Protein AF-A0A259DMN0-F1 (afdb_monomer_lite)

pLDDT: mean 85.0, std 10.78, range [51.56, 95.31]

Radius of gyration: 14.44 Å; chains: 1; bounding box: 40×24×37 Å

Sequence (106 aa):
MFKSWLSKNPYQLIATAAFVDLFILCVAWEWFISPLRPGGSWLILKAIPLLFAIPGLWKGNVYTMQWASMLVLLYITEGLVRILETGTNFWMAALETAVGTLAFVC

Foldseek 3Di:
DVVVVVPDDPLLVLLLVLLVVLLVLQCCCQPPDPNPDPPGDPSNVLSVVSVVLNVCSVVVPPVSLVVQLVSLVVQLVVLVVQCPPDDPSVVSSVSSNVSSVSSNVD

Structure (mmCIF, N/CA/C/O backbone):
data_AF-A0A259DMN0-F1
#
_entry.id   AF-A0A259DMN0-F1
#
loop_
_atom_site.group_PDB
_atom_site.id
_atom_site.type_symbol
_atom_site.label_atom_id
_atom_site.label_alt_id
_atom_site.label_comp_id
_atom_site.label_asym_id
_atom_site.label_entity_id
_atom_site.label_seq_id
_atom_site.pdbx_PDB_ins_code
_atom_site.Cartn_x
_atom_site.Cartn_y
_atom_site.Cartn_z
_atom_site.occupancy
_atom_site.B_iso_or_equiv
_atom_site.auth_seq_id
_atom_site.auth_comp_id
_atom_site.auth_asym_id
_atom_site.auth_atom_id
_atom_site.pdbx_PDB_model_num
ATOM 1 N N . MET A 1 1 ? -22.662 -15.608 8.774 1.00 51.56 1 MET A N 1
ATOM 2 C CA . MET A 1 1 ? -21.279 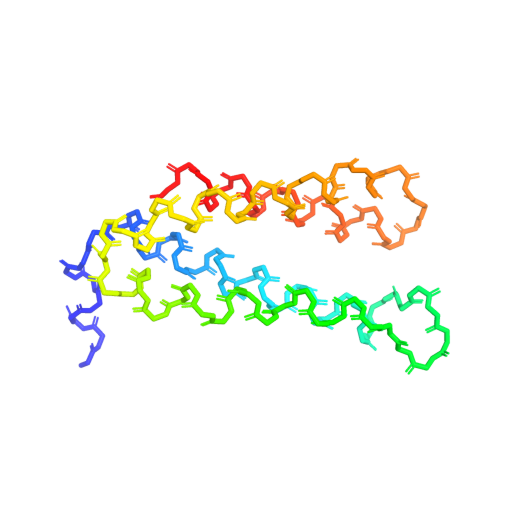-15.094 8.897 1.00 51.56 1 MET A CA 1
ATOM 3 C C . MET A 1 1 ? -21.073 -13.750 8.187 1.00 51.56 1 MET A C 1
ATOM 5 O O . MET A 1 1 ? -20.567 -12.843 8.823 1.00 51.56 1 MET A O 1
ATOM 9 N N . PHE A 1 2 ? -21.541 -13.552 6.944 1.00 56.66 2 PHE A N 1
ATOM 10 C CA . PHE A 1 2 ? -21.460 -12.249 6.239 1.00 56.66 2 PHE A CA 1
ATOM 11 C C . PHE A 1 2 ? -22.235 -11.088 6.900 1.00 56.66 2 PHE A C 1
ATOM 13 O O . PHE A 1 2 ? -21.836 -9.933 6.796 1.00 56.66 2 PHE A O 1
ATOM 20 N N . LYS A 1 3 ? -23.318 -11.376 7.636 1.00 55.44 3 LYS A N 1
ATOM 21 C CA . LYS A 1 3 ? -24.175 -10.349 8.260 1.00 55.44 3 LYS A CA 1
ATOM 22 C C . LYS A 1 3 ? -23.474 -9.528 9.360 1.00 55.44 3 LYS A C 1
ATOM 24 O O . LYS A 1 3 ? -23.890 -8.408 9.615 1.00 55.44 3 LYS A O 1
ATOM 29 N N . SER A 1 4 ? -22.407 -10.054 9.978 1.00 60.84 4 SER A N 1
ATOM 30 C CA . SER A 1 4 ? -21.612 -9.325 10.984 1.00 60.84 4 SER A CA 1
ATOM 31 C C . SER A 1 4 ? -20.533 -8.426 10.376 1.00 60.84 4 SER A C 1
ATOM 33 O O . SER A 1 4 ? -19.931 -7.629 11.089 1.00 60.84 4 SER A O 1
ATOM 35 N N . TRP A 1 5 ? -20.231 -8.589 9.083 1.00 58.88 5 TRP A N 1
ATOM 36 C CA . TRP A 1 5 ? -19.284 -7.732 8.371 1.00 58.88 5 TRP A CA 1
ATOM 37 C C . TRP A 1 5 ? -19.956 -6.410 8.021 1.00 58.88 5 TRP A C 1
ATOM 39 O O . TRP A 1 5 ? -19.426 -5.354 8.334 1.00 58.88 5 TRP A O 1
ATOM 49 N N . LEU A 1 6 ? -21.174 -6.479 7.479 1.00 62.06 6 LEU A N 1
ATOM 50 C CA . LEU A 1 6 ? -21.931 -5.313 7.021 1.00 62.06 6 LEU A CA 1
ATOM 51 C C . LEU A 1 6 ? -22.430 -4.392 8.153 1.00 62.06 6 LEU A C 1
ATOM 53 O O . LEU A 1 6 ? -22.907 -3.300 7.875 1.00 62.06 6 LEU A O 1
ATOM 57 N N . SER A 1 7 ? -22.345 -4.826 9.418 1.00 68.81 7 SER A N 1
ATOM 58 C CA . SER A 1 7 ? -22.675 -3.999 10.588 1.00 68.81 7 SER A CA 1
ATOM 59 C C . SER A 1 7 ? -21.497 -3.161 11.094 1.00 68.81 7 SER A C 1
ATOM 61 O O . SER A 1 7 ? -21.667 -2.388 12.034 1.00 68.81 7 SER A O 1
ATOM 63 N N . LYS A 1 8 ? -20.290 -3.356 10.545 1.00 75.38 8 LYS A N 1
ATOM 64 C CA . LYS A 1 8 ? -19.110 -2.553 10.882 1.00 75.38 8 LYS A CA 1
ATOM 65 C C . LYS A 1 8 ? -19.103 -1.250 10.088 1.00 75.38 8 LYS A C 1
ATOM 67 O O . LYS A 1 8 ? -19.752 -1.142 9.052 1.00 75.38 8 LYS A O 1
ATOM 72 N N . ASN A 1 9 ? -18.338 -0.271 10.568 1.00 84.94 9 ASN A N 1
ATOM 73 C CA . ASN A 1 9 ? -18.183 1.005 9.879 1.00 84.94 9 ASN A CA 1
ATOM 74 C C . ASN A 1 9 ? -17.681 0.783 8.438 1.00 84.94 9 ASN A C 1
ATOM 76 O O . ASN A 1 9 ? -16.692 0.068 8.251 1.00 84.94 9 ASN A O 1
ATOM 80 N N . PRO A 1 10 ? -18.316 1.400 7.425 1.00 86.56 10 PRO A N 1
ATOM 81 C CA . PRO A 1 10 ? -17.951 1.183 6.026 1.00 86.56 10 PRO A CA 1
ATOM 82 C C . PRO A 1 10 ? -16.513 1.630 5.734 1.00 86.56 10 PRO A C 1
ATOM 84 O O . PRO A 1 10 ? -15.782 0.907 5.065 1.00 86.56 10 PRO A O 1
ATOM 87 N N . TYR A 1 11 ? -16.069 2.749 6.314 1.00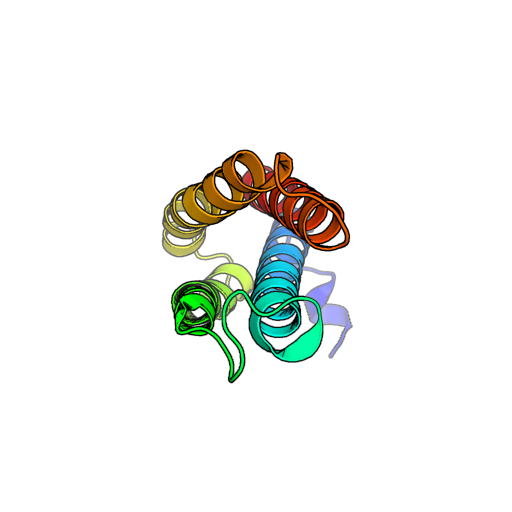 88.00 11 TYR A N 1
ATOM 88 C CA . TYR A 1 11 ? -14.704 3.269 6.158 1.00 88.00 11 TYR A CA 1
ATOM 89 C C . TYR A 1 11 ? -13.635 2.294 6.653 1.00 88.00 11 TYR A C 1
ATOM 91 O O . TYR A 1 11 ? -12.669 2.020 5.955 1.00 88.00 11 TYR A O 1
ATOM 99 N N . GLN A 1 12 ? -13.874 1.656 7.799 1.00 89.19 12 GLN A N 1
ATOM 100 C CA . GLN A 1 12 ? -12.970 0.654 8.357 1.00 89.19 12 GLN A CA 1
ATOM 101 C C . GLN A 1 12 ? -12.815 -0.564 7.432 1.00 89.19 12 GLN A C 1
ATOM 103 O O . GLN A 1 12 ? -11.718 -1.104 7.281 1.00 89.19 12 GLN A O 1
ATOM 108 N N . LEU A 1 13 ? -13.913 -1.025 6.825 1.00 89.00 13 LEU A N 1
ATOM 109 C CA . LEU A 1 13 ? -13.876 -2.141 5.879 1.00 89.00 13 LEU A CA 1
ATOM 110 C C . LEU A 1 13 ? -13.105 -1.763 4.615 1.00 89.00 13 LEU A C 1
ATOM 112 O O . LEU A 1 13 ? -12.289 -2.557 4.157 1.00 89.00 13 LEU A O 1
ATOM 116 N N . ILE A 1 14 ? -13.335 -0.554 4.099 1.00 91.19 14 ILE A N 1
ATOM 117 C CA . ILE A 1 14 ? -12.637 -0.019 2.928 1.00 91.19 14 ILE A CA 1
ATOM 118 C C . ILE A 1 14 ? -11.138 0.114 3.215 1.00 91.19 14 ILE A C 1
ATOM 120 O O . ILE A 1 14 ? -10.335 -0.391 2.439 1.00 91.19 14 ILE A O 1
ATOM 124 N N . ALA A 1 15 ? -10.754 0.692 4.356 1.00 91.62 15 ALA A N 1
ATOM 125 C CA . ALA A 1 15 ? -9.358 0.805 4.772 1.00 91.62 15 ALA A CA 1
ATOM 126 C C . ALA A 1 15 ? -8.695 -0.573 4.911 1.00 91.62 15 ALA A C 1
ATOM 128 O O . ALA A 1 15 ? -7.581 -0.791 4.441 1.00 91.62 15 ALA A O 1
ATOM 129 N N . THR A 1 16 ? -9.400 -1.544 5.501 1.00 91.81 16 THR A N 1
ATOM 130 C CA . THR A 1 16 ? -8.869 -2.907 5.635 1.00 91.81 16 THR A CA 1
ATOM 131 C C . THR A 1 16 ? -8.697 -3.582 4.273 1.00 91.81 16 THR A C 1
ATOM 133 O O . THR A 1 16 ? -7.672 -4.218 4.044 1.00 91.81 16 THR A O 1
ATOM 136 N N . ALA A 1 17 ? -9.668 -3.432 3.366 1.00 93.00 17 ALA A N 1
ATOM 137 C CA . ALA A 1 17 ? -9.577 -3.952 2.004 1.00 93.00 17 ALA A CA 1
ATOM 138 C C . ALA A 1 17 ? -8.406 -3.314 1.245 1.00 93.00 17 ALA A C 1
ATOM 140 O O . ALA A 1 17 ? -7.592 -4.031 0.679 1.00 93.00 17 ALA A O 1
ATOM 141 N N . ALA A 1 18 ? -8.240 -1.995 1.347 1.00 93.06 18 ALA A N 1
ATOM 142 C CA . ALA A 1 18 ? -7.148 -1.269 0.712 1.00 93.06 18 ALA A CA 1
ATOM 143 C C . ALA A 1 18 ? -5.761 -1.707 1.222 1.00 93.06 18 ALA A C 1
ATOM 145 O O . ALA A 1 18 ? -4.829 -1.854 0.437 1.00 93.06 18 ALA A O 1
ATOM 146 N N . PHE A 1 19 ? -5.620 -1.990 2.522 1.00 92.56 19 PHE A N 1
ATOM 147 C CA . PHE A 1 19 ? -4.386 -2.557 3.084 1.00 92.56 19 PHE A CA 1
ATOM 148 C C . PHE A 1 19 ? -4.088 -3.971 2.571 1.00 92.56 19 PHE A C 1
ATOM 150 O O . PHE A 1 19 ? -2.929 -4.313 2.332 1.00 92.56 19 PHE A O 1
ATOM 157 N N . VAL A 1 20 ? -5.124 -4.797 2.404 1.00 93.06 20 VAL A N 1
ATOM 158 C CA . VAL A 1 20 ? -4.990 -6.139 1.822 1.00 93.06 20 VAL A CA 1
ATOM 159 C C . VAL A 1 20 ? -4.607 -6.045 0.344 1.00 93.06 20 VAL A C 1
ATOM 161 O O . VAL A 1 20 ? -3.699 -6.750 -0.090 1.00 93.06 20 VAL A O 1
ATOM 164 N N . ASP A 1 21 ? -5.234 -5.143 -0.407 1.00 92.88 21 ASP A N 1
ATOM 165 C CA . ASP A 1 21 ? -4.928 -4.913 -1.818 1.00 92.88 21 ASP A CA 1
ATOM 166 C C . ASP A 1 21 ? -3.495 -4.401 -1.997 1.00 92.88 21 ASP A C 1
ATOM 168 O O . ASP A 1 21 ? -2.772 -4.922 -2.843 1.00 92.88 21 ASP A O 1
ATOM 172 N N . LEU A 1 22 ? -3.030 -3.470 -1.151 1.00 90.94 22 LEU A N 1
ATOM 173 C CA . LEU A 1 22 ? -1.627 -3.036 -1.128 1.00 90.94 22 LEU A CA 1
ATOM 174 C C . LEU A 1 22 ? -0.673 -4.197 -0.864 1.00 90.94 22 LEU A C 1
ATOM 176 O O . LEU A 1 22 ? 0.355 -4.308 -1.529 1.00 90.94 22 LEU A O 1
ATOM 180 N N . PHE A 1 23 ? -1.001 -5.072 0.087 1.00 91.50 23 PHE A N 1
ATOM 181 C CA . PHE A 1 23 ? -0.178 -6.240 0.385 1.00 91.50 23 PHE A CA 1
ATOM 182 C C . PHE A 1 23 ? -0.058 -7.163 -0.835 1.00 91.50 23 PHE A C 1
ATOM 184 O O . PHE A 1 23 ? 1.050 -7.539 -1.222 1.00 91.50 23 PHE A O 1
ATOM 191 N N . ILE A 1 24 ? -1.188 -7.493 -1.467 1.00 90.69 24 ILE A N 1
ATOM 192 C CA . ILE A 1 24 ? -1.224 -8.338 -2.666 1.00 90.69 24 ILE A CA 1
ATOM 193 C C . ILE A 1 24 ? -0.449 -7.672 -3.802 1.00 90.69 24 ILE A C 1
ATOM 195 O O . ILE A 1 24 ? 0.348 -8.338 -4.461 1.00 90.69 24 ILE A O 1
ATOM 199 N N . LEU A 1 25 ? -0.633 -6.365 -3.998 1.00 89.75 25 LEU A N 1
ATOM 200 C CA . LEU A 1 25 ? 0.058 -5.598 -5.024 1.00 89.75 25 LEU A CA 1
ATOM 201 C C . LEU A 1 25 ? 1.575 -5.622 -4.816 1.00 89.75 25 LEU A C 1
ATOM 203 O O . LEU A 1 25 ? 2.296 -5.928 -5.759 1.00 89.75 25 LEU A O 1
ATOM 207 N N . CYS A 1 26 ? 2.058 -5.389 -3.591 1.00 88.06 26 CYS A N 1
ATOM 208 C CA . CYS A 1 26 ? 3.486 -5.429 -3.258 1.00 88.06 26 CYS A CA 1
ATOM 209 C C . CYS A 1 26 ? 4.114 -6.789 -3.598 1.00 88.06 26 CYS A C 1
ATOM 211 O O . CYS A 1 26 ? 5.203 -6.852 -4.167 1.00 88.06 26 CYS A O 1
ATOM 213 N N . VAL A 1 2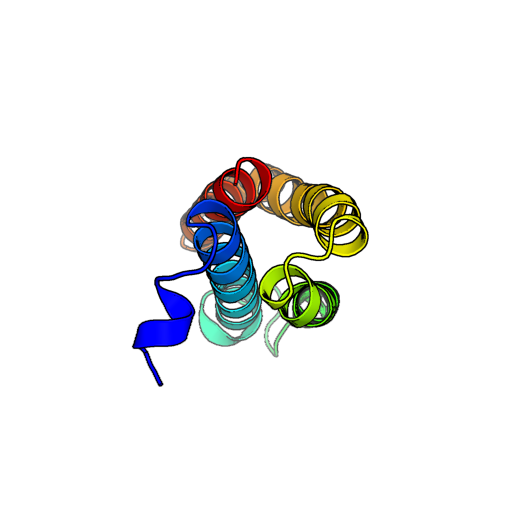7 ? 3.423 -7.884 -3.263 1.00 85.25 27 VAL A N 1
ATOM 214 C CA . VAL A 1 27 ? 3.904 -9.247 -3.530 1.00 85.25 27 VAL A CA 1
ATOM 215 C C . VAL A 1 27 ? 3.841 -9.570 -5.024 1.00 85.25 27 VAL A C 1
ATOM 217 O O . VAL A 1 27 ? 4.805 -10.092 -5.583 1.00 85.25 27 VAL A O 1
ATOM 220 N N . ALA A 1 28 ? 2.731 -9.248 -5.690 1.00 86.50 28 ALA A N 1
ATOM 221 C CA . ALA A 1 28 ? 2.546 -9.506 -7.116 1.00 86.50 28 ALA A CA 1
ATOM 222 C C . ALA A 1 28 ? 3.542 -8.713 -7.975 1.00 86.50 28 ALA A C 1
ATOM 224 O O . ALA A 1 28 ? 4.082 -9.244 -8.949 1.00 86.50 28 ALA A O 1
ATOM 225 N N . TRP A 1 29 ? 3.819 -7.464 -7.591 1.00 84.56 29 TRP A N 1
ATOM 226 C CA . TRP A 1 29 ? 4.751 -6.592 -8.294 1.00 84.56 29 TRP A CA 1
ATOM 227 C C . TRP A 1 29 ? 6.170 -7.148 -8.280 1.00 84.56 29 TRP A C 1
ATOM 229 O O . TRP A 1 29 ? 6.744 -7.401 -9.340 1.00 84.56 29 TRP A O 1
ATOM 239 N N . GLU A 1 30 ? 6.709 -7.382 -7.085 1.00 80.06 30 GLU A N 1
ATOM 240 C CA . GLU A 1 30 ? 8.119 -7.724 -6.899 1.00 80.06 30 GLU A CA 1
ATOM 241 C C . GLU A 1 30 ? 8.435 -9.184 -7.249 1.00 80.06 30 GLU A C 1
ATOM 243 O O . GLU A 1 30 ? 9.596 -9.513 -7.500 1.00 80.06 30 GLU A O 1
ATOM 248 N N . TRP A 1 31 ? 7.427 -10.067 -7.271 1.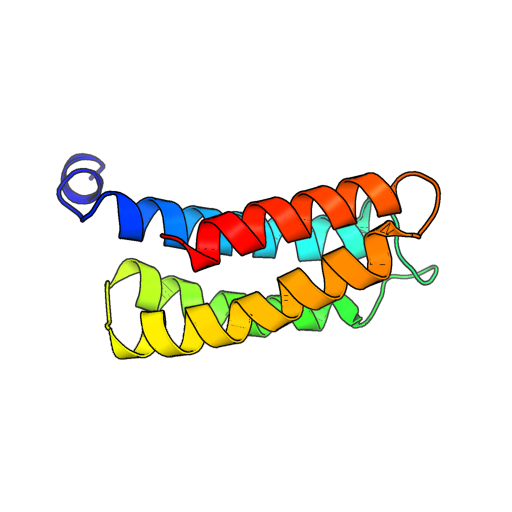00 73.50 31 TRP A N 1
ATOM 249 C CA . TRP A 1 31 ? 7.639 -11.493 -7.529 1.00 73.50 31 TRP A CA 1
ATOM 250 C C . TRP A 1 31 ? 7.297 -11.934 -8.957 1.00 73.50 31 TRP A C 1
ATOM 252 O O . TRP A 1 31 ? 7.991 -12.797 -9.493 1.00 73.50 31 TRP A O 1
ATOM 262 N N . PHE A 1 32 ? 6.272 -11.347 -9.590 1.00 74.38 32 PHE A N 1
ATOM 263 C CA . PHE A 1 32 ? 5.755 -11.843 -10.874 1.00 74.38 32 PHE A CA 1
ATOM 264 C C . PHE A 1 32 ? 5.767 -10.814 -12.000 1.00 74.38 32 PHE A C 1
ATOM 266 O O . PHE A 1 32 ? 6.119 -11.156 -13.126 1.00 74.38 32 PHE A O 1
ATOM 273 N N . ILE A 1 33 ? 5.342 -9.579 -11.729 1.00 74.94 33 ILE A N 1
ATOM 274 C CA . ILE A 1 33 ? 4.982 -8.643 -12.803 1.00 74.94 33 ILE A CA 1
ATOM 275 C C . ILE A 1 33 ? 6.211 -7.928 -13.361 1.00 74.94 33 ILE A C 1
ATOM 277 O O . ILE A 1 33 ? 6.355 -7.814 -14.576 1.00 74.94 33 ILE A O 1
ATOM 281 N N . SER A 1 34 ? 7.086 -7.427 -12.490 1.00 68.25 34 SER A N 1
ATOM 282 C CA . SER A 1 34 ? 8.271 -6.684 -12.919 1.00 68.25 34 SER A CA 1
ATOM 283 C C . SER A 1 34 ? 9.313 -6.652 -11.798 1.00 68.25 34 SER A C 1
ATOM 285 O O . SER A 1 34 ? 9.456 -5.651 -11.092 1.00 68.25 34 SER A O 1
ATOM 287 N N . PRO A 1 35 ? 10.019 -7.773 -11.574 1.00 65.94 35 PRO A N 1
ATOM 288 C CA . PRO A 1 35 ? 11.021 -7.851 -10.526 1.00 65.94 35 PRO A CA 1
ATOM 289 C C . PRO A 1 35 ? 12.199 -6.927 -10.856 1.00 65.94 35 PRO 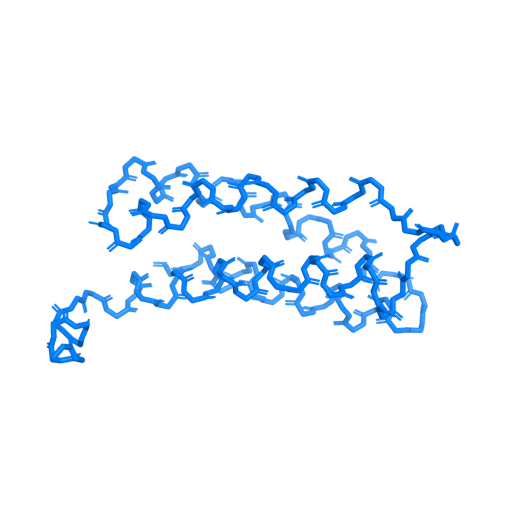A C 1
ATOM 291 O O . PRO A 1 35 ? 12.810 -7.027 -11.919 1.00 65.94 35 PRO A O 1
ATOM 294 N N . LEU A 1 36 ? 12.578 -6.066 -9.910 1.00 67.25 36 LEU A N 1
ATOM 295 C CA . LEU A 1 36 ? 13.719 -5.146 -10.065 1.00 67.25 36 LEU A CA 1
ATOM 296 C C . LEU A 1 36 ? 15.062 -5.842 -10.257 1.00 67.25 36 LEU A C 1
ATOM 298 O O . LEU A 1 36 ? 16.013 -5.243 -10.757 1.00 67.25 36 LEU A O 1
ATOM 302 N N . ARG A 1 37 ? 15.165 -7.093 -9.808 1.00 64.00 37 ARG A N 1
ATOM 303 C CA . ARG A 1 37 ? 16.337 -7.941 -9.997 1.00 64.00 37 ARG A CA 1
ATOM 304 C C . ARG A 1 37 ? 15.899 -9.327 -10.464 1.00 64.00 37 ARG A C 1
ATOM 306 O O . ARG A 1 37 ? 14.946 -9.875 -9.901 1.00 64.00 37 ARG A O 1
ATOM 313 N N . PRO A 1 38 ? 16.600 -9.925 -11.442 1.00 57.88 38 PRO A N 1
ATOM 314 C CA . PRO A 1 38 ? 16.334 -11.299 -11.844 1.00 57.88 38 PRO A CA 1
ATOM 315 C C . PRO A 1 38 ? 16.554 -12.230 -10.639 1.00 57.88 38 PRO A C 1
ATOM 317 O O . PRO A 1 38 ? 17.634 -12.237 -10.054 1.00 57.88 38 PRO A O 1
ATOM 320 N N . GLY A 1 39 ? 15.511 -12.970 -10.243 1.00 62.69 39 GLY A N 1
ATOM 321 C CA . GLY A 1 39 ? 15.502 -13.851 -9.061 1.00 62.69 39 GLY A CA 1
ATOM 322 C C . GLY A 1 39 ? 14.615 -13.388 -7.894 1.00 62.69 39 GLY A C 1
ATOM 323 O O . GLY A 1 39 ? 14.459 -14.135 -6.932 1.00 62.69 39 GLY A O 1
ATOM 324 N N . GLY A 1 40 ? 14.002 -12.204 -7.993 1.00 60.34 40 GLY A N 1
ATOM 325 C CA . GLY A 1 40 ? 13.150 -11.626 -6.949 1.00 60.34 40 GLY A CA 1
ATOM 326 C C . GLY A 1 40 ? 13.898 -10.622 -6.068 1.00 60.34 40 GLY A C 1
ATOM 327 O O . GLY A 1 40 ? 15.122 -10.662 -5.927 1.00 60.34 40 GLY A O 1
ATOM 328 N N . SER A 1 41 ? 13.153 -9.676 -5.496 1.00 70.12 41 SER A N 1
ATOM 329 C CA . SER A 1 41 ? 13.704 -8.572 -4.709 1.00 70.12 41 SER A CA 1
ATOM 330 C C . SER A 1 41 ? 13.415 -8.733 -3.219 1.00 70.12 41 SER A C 1
ATOM 332 O O . SER A 1 41 ? 12.330 -9.152 -2.813 1.00 70.12 41 SER A O 1
ATOM 334 N N . TRP A 1 42 ? 14.359 -8.294 -2.383 1.00 72.12 42 TRP A N 1
ATOM 335 C CA . TRP A 1 42 ? 14.143 -8.141 -0.939 1.00 72.12 42 TRP A CA 1
ATOM 336 C C . TRP A 1 42 ? 13.069 -7.095 -0.617 1.00 72.12 42 TRP A C 1
ATOM 338 O O . TRP A 1 42 ? 12.604 -7.034 0.517 1.00 72.12 42 TRP A O 1
ATOM 348 N N . LEU A 1 43 ? 12.623 -6.314 -1.606 1.00 72.81 43 LEU A N 1
ATOM 349 C CA . LEU A 1 43 ? 11.495 -5.402 -1.456 1.00 72.81 43 LEU A CA 1
ATOM 350 C C . LEU A 1 43 ? 10.186 -6.115 -1.112 1.00 72.81 43 LEU A C 1
ATOM 352 O O . LEU A 1 43 ? 9.337 -5.482 -0.506 1.00 72.81 43 LEU A O 1
ATOM 356 N N . ILE A 1 44 ? 10.042 -7.428 -1.336 1.00 75.06 44 ILE A N 1
ATOM 357 C CA . ILE A 1 44 ? 8.885 -8.194 -0.827 1.00 75.06 44 ILE A CA 1
ATOM 358 C C . ILE A 1 44 ? 8.760 -8.076 0.703 1.00 75.06 44 ILE A C 1
ATOM 360 O O . ILE A 1 44 ? 7.650 -8.077 1.235 1.00 75.06 44 ILE A O 1
ATOM 364 N N . LEU A 1 45 ? 9.874 -7.893 1.426 1.00 79.38 45 LEU A N 1
ATOM 365 C CA . LEU A 1 45 ? 9.860 -7.666 2.876 1.00 79.38 45 LEU A CA 1
ATOM 366 C C . LEU A 1 45 ? 9.067 -6.408 3.262 1.00 79.38 45 LEU A C 1
ATOM 368 O O . LEU A 1 45 ? 8.548 -6.347 4.376 1.00 79.38 45 LEU A O 1
ATOM 372 N N . LYS A 1 46 ? 8.886 -5.447 2.342 1.00 81.94 46 LYS A N 1
ATOM 373 C CA . LYS A 1 46 ? 8.021 -4.278 2.550 1.00 81.94 46 LYS A CA 1
ATOM 374 C C . LYS A 1 46 ? 6.560 -4.669 2.756 1.00 81.94 46 LYS A C 1
ATOM 376 O O . LYS A 1 46 ? 5.811 -3.893 3.323 1.00 81.94 46 LYS A O 1
ATOM 381 N N . ALA A 1 47 ? 6.131 -5.862 2.357 1.00 84.75 47 ALA A N 1
ATOM 382 C CA . ALA A 1 47 ? 4.765 -6.323 2.581 1.00 84.75 47 ALA A CA 1
ATOM 383 C C . ALA A 1 47 ? 4.522 -6.768 4.044 1.00 84.75 47 ALA A C 1
ATOM 385 O O . ALA A 1 47 ? 3.386 -6.796 4.512 1.00 84.75 47 ALA A O 1
ATOM 386 N N . ILE A 1 48 ? 5.580 -7.079 4.805 1.00 86.69 48 ILE A N 1
ATOM 387 C CA . ILE A 1 48 ? 5.470 -7.597 6.178 1.00 86.69 48 ILE A CA 1
ATOM 388 C C . ILE A 1 48 ? 4.820 -6.584 7.144 1.00 86.69 48 ILE A C 1
ATOM 390 O O . ILE A 1 48 ? 3.897 -6.977 7.860 1.00 86.69 48 ILE A O 1
A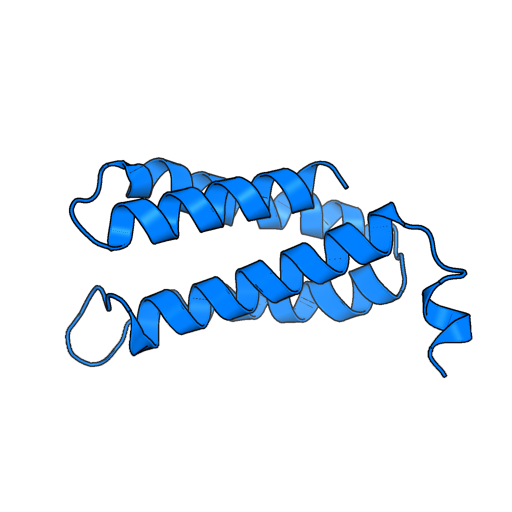TOM 394 N N . PRO A 1 49 ? 5.220 -5.296 7.176 1.00 87.75 49 PRO A N 1
ATOM 395 C CA . PRO A 1 49 ? 4.555 -4.293 8.009 1.00 87.75 49 PRO A CA 1
ATOM 396 C C . PRO A 1 49 ? 3.038 -4.187 7.782 1.00 87.75 49 PRO A C 1
ATOM 398 O O . PRO A 1 49 ? 2.292 -4.031 8.750 1.00 87.75 49 PRO A O 1
ATOM 401 N N . LEU A 1 50 ? 2.564 -4.340 6.536 1.00 87.56 50 LEU A N 1
ATOM 402 C CA . LEU A 1 50 ? 1.130 -4.298 6.210 1.00 87.56 50 LEU A CA 1
ATOM 403 C C . LEU A 1 50 ? 0.359 -5.439 6.885 1.00 87.56 50 LEU A C 1
ATOM 405 O O . LEU A 1 50 ? -0.737 -5.214 7.400 1.00 87.56 50 LEU A O 1
ATOM 409 N N . LEU A 1 51 ? 0.941 -6.644 6.964 1.00 88.06 51 LEU A N 1
ATOM 410 C CA . LEU A 1 51 ? 0.304 -7.797 7.617 1.00 88.06 51 LEU A CA 1
ATOM 411 C C . LEU A 1 51 ? 0.008 -7.547 9.097 1.00 88.06 51 LEU A C 1
ATOM 413 O O . LEU A 1 51 ? -1.013 -8.012 9.604 1.00 88.06 51 LEU A O 1
ATOM 417 N N . PHE A 1 52 ? 0.859 -6.786 9.788 1.00 88.81 52 PHE A N 1
ATOM 418 C CA . PHE A 1 52 ? 0.637 -6.443 11.193 1.00 88.81 52 PHE A CA 1
ATOM 419 C C . PHE A 1 52 ? -0.502 -5.432 11.389 1.00 88.81 52 PHE A C 1
ATOM 421 O O . PHE A 1 52 ? -1.149 -5.439 12.439 1.00 88.81 52 PHE A O 1
ATOM 428 N N . ALA A 1 53 ? -0.788 -4.594 10.388 1.00 88.69 53 ALA A N 1
ATOM 429 C CA . ALA A 1 53 ? -1.859 -3.601 10.455 1.00 88.69 53 ALA A CA 1
ATOM 430 C C . ALA A 1 53 ? -3.254 -4.226 10.260 1.00 88.69 53 ALA A C 1
ATOM 432 O O . ALA A 1 53 ? -4.208 -3.832 10.938 1.00 88.69 53 ALA A O 1
ATOM 433 N N . ILE A 1 54 ? -3.379 -5.235 9.384 1.00 89.75 54 ILE A N 1
ATOM 434 C CA . ILE A 1 54 ? -4.667 -5.814 8.950 1.00 89.75 54 ILE A CA 1
ATOM 435 C C . ILE A 1 54 ? -5.557 -6.282 10.124 1.00 89.75 54 ILE A C 1
ATOM 437 O O . ILE A 1 54 ? -6.731 -5.901 10.163 1.00 89.75 54 ILE A O 1
ATOM 441 N N . PRO A 1 55 ? -5.071 -7.043 11.130 1.00 89.00 55 PRO A N 1
ATOM 442 C CA . PRO A 1 55 ? -5.921 -7.492 12.234 1.00 89.00 55 PRO A CA 1
ATOM 443 C C . PRO A 1 55 ? -6.428 -6.350 13.122 1.00 89.00 55 PRO A C 1
ATOM 445 O O . PRO A 1 55 ? -7.507 -6.459 13.711 1.00 89.00 55 PRO A O 1
ATOM 448 N N . GLY A 1 56 ? -5.656 -5.268 13.261 1.00 87.19 56 GLY A N 1
ATOM 449 C CA . GLY A 1 56 ? -6.054 -4.119 14.073 1.00 87.19 56 GLY A CA 1
ATOM 450 C C . GLY A 1 56 ? -7.008 -3.178 13.334 1.00 87.19 56 GLY A C 1
ATOM 451 O O . GLY A 1 56 ? -7.973 -2.719 13.948 1.00 87.19 56 GLY A O 1
ATOM 452 N N . LEU A 1 57 ? -6.829 -3.005 12.018 1.00 88.06 57 LEU A N 1
ATOM 453 C CA . LEU A 1 57 ? -7.809 -2.378 11.119 1.00 88.06 57 LEU A CA 1
ATOM 454 C C . LEU A 1 57 ? -9.138 -3.147 11.154 1.00 88.06 57 LEU A C 1
ATOM 456 O O . LEU A 1 57 ? -10.191 -2.563 11.398 1.00 88.06 57 LEU A O 1
ATOM 460 N N . TRP A 1 58 ? -9.093 -4.483 11.090 1.00 87.81 58 TRP A N 1
ATOM 461 C CA . TRP A 1 58 ? -10.276 -5.345 11.207 1.00 87.81 58 TRP A CA 1
ATOM 462 C C . TRP A 1 58 ? -11.032 -5.173 12.534 1.00 87.81 58 TRP A C 1
ATOM 464 O O . TRP A 1 58 ? -12.262 -5.291 12.594 1.00 87.81 58 TRP A O 1
ATOM 474 N N . LYS A 1 59 ? -10.308 -4.916 13.626 1.00 87.06 59 LYS A N 1
ATOM 475 C CA . LYS A 1 59 ? -10.880 -4.696 14.963 1.00 87.06 59 LYS A CA 1
ATOM 476 C C . LYS A 1 59 ? -11.308 -3.246 15.207 1.00 87.06 59 LYS A C 1
ATOM 478 O O . LYS A 1 59 ? -12.049 -3.018 16.154 1.00 87.06 59 LYS A O 1
ATOM 483 N N . GLY A 1 60 ? -10.898 -2.301 14.358 1.00 85.50 60 GLY A N 1
ATOM 484 C CA . GLY A 1 60 ? -11.229 -0.880 14.496 1.00 85.50 60 GLY A CA 1
ATOM 485 C C . GLY A 1 60 ? -10.496 -0.226 15.664 1.00 85.50 60 GLY A C 1
ATOM 486 O O . GLY A 1 60 ? -11.019 0.692 16.288 1.00 85.50 60 GLY A O 1
ATOM 487 N N . ASN A 1 61 ? -9.308 -0.733 16.012 1.00 88.69 61 ASN A N 1
ATOM 488 C CA . ASN A 1 61 ? -8.522 -0.157 17.094 1.00 88.69 61 ASN A CA 1
ATOM 489 C C . ASN A 1 61 ? -7.935 1.183 16.636 1.00 88.69 61 ASN A C 1
ATOM 491 O O . ASN A 1 61 ? -7.150 1.218 15.690 1.00 88.69 61 ASN A O 1
ATOM 495 N N . VAL A 1 62 ? -8.283 2.264 17.337 1.00 90.25 62 VAL A N 1
ATOM 496 C CA . VAL A 1 62 ? -7.819 3.627 17.038 1.00 90.25 62 VAL A CA 1
ATOM 497 C C . VAL A 1 62 ? -6.295 3.697 16.987 1.00 90.25 62 VAL A C 1
ATOM 499 O O . VAL A 1 62 ? -5.754 4.304 16.070 1.00 90.25 62 VAL A O 1
ATOM 502 N N . TYR A 1 63 ? -5.597 3.014 17.903 1.00 92.75 63 TYR A N 1
ATOM 503 C CA . TYR A 1 63 ? -4.134 2.969 17.890 1.00 92.75 63 TYR A CA 1
ATOM 504 C C . TYR A 1 63 ? -3.607 2.356 16.589 1.00 92.75 63 TYR A C 1
ATOM 506 O O . TYR A 1 63 ? -2.692 2.902 15.979 1.00 92.75 63 TYR A O 1
ATOM 514 N N . THR A 1 64 ? -4.219 1.257 16.124 1.00 92.25 64 THR A N 1
ATOM 515 C CA . THR A 1 64 ? -3.822 0.639 14.855 1.00 92.25 64 THR A CA 1
ATOM 516 C C . THR A 1 64 ? -4.119 1.524 13.664 1.00 92.25 64 THR A C 1
ATOM 518 O O . THR A 1 64 ? -3.274 1.637 12.791 1.00 92.25 64 THR A O 1
ATOM 521 N N . MET A 1 65 ? -5.272 2.185 13.644 1.00 90.50 65 MET A N 1
ATOM 522 C CA . MET A 1 65 ? -5.639 3.079 12.545 1.00 90.50 65 MET A CA 1
ATOM 523 C C . MET A 1 65 ? -4.685 4.280 12.457 1.00 90.50 65 MET A C 1
ATOM 525 O O . MET A 1 65 ? -4.286 4.665 11.364 1.00 90.50 65 MET A O 1
ATOM 529 N N . GLN A 1 66 ? -4.251 4.822 13.601 1.00 93.00 66 GLN A N 1
ATOM 530 C CA . GLN A 1 66 ? -3.295 5.932 13.660 1.00 93.00 66 GLN A CA 1
ATOM 531 C C . GLN A 1 66 ? -1.921 5.558 13.106 1.00 93.00 66 GLN A C 1
ATOM 533 O O . GLN A 1 66 ? -1.373 6.288 12.287 1.00 93.00 66 GLN A O 1
ATOM 538 N N . TRP A 1 67 ? -1.337 4.439 13.541 1.00 94.50 67 TRP A N 1
ATOM 539 C CA . TRP A 1 67 ? -0.025 4.067 13.010 1.00 94.50 67 TRP A CA 1
ATOM 540 C C . TRP A 1 67 ? -0.125 3.487 11.594 1.00 94.50 67 TRP A C 1
ATOM 542 O O . TRP A 1 67 ? 0.804 3.661 10.813 1.00 94.50 67 TRP A O 1
ATOM 552 N N . ALA A 1 68 ? -1.248 2.862 11.222 1.00 93.00 68 ALA A N 1
ATOM 553 C CA . ALA A 1 68 ? -1.501 2.405 9.857 1.00 93.00 68 ALA A CA 1
ATOM 554 C C . ALA A 1 68 ? -1.549 3.584 8.871 1.00 93.00 68 ALA A C 1
ATOM 556 O O . ALA A 1 68 ? -0.910 3.518 7.821 1.00 93.00 68 ALA A O 1
ATOM 557 N N . SER A 1 69 ? -2.211 4.693 9.220 1.00 92.38 69 SER A N 1
ATOM 558 C CA . SER A 1 69 ? -2.219 5.890 8.370 1.00 92.38 69 SER A CA 1
ATOM 559 C C . SER A 1 69 ? -0.833 6.530 8.239 1.00 92.38 69 SER A C 1
ATOM 561 O O . SER A 1 69 ? -0.514 7.096 7.200 1.00 92.38 69 SER A O 1
ATOM 563 N N . MET A 1 70 ? 0.036 6.391 9.244 1.00 94.94 70 MET A N 1
ATOM 564 C CA . MET A 1 70 ? 1.443 6.785 9.117 1.00 94.94 70 MET A CA 1
ATOM 565 C C . MET A 1 70 ? 2.238 5.806 8.246 1.00 94.94 70 MET A C 1
ATOM 567 O O . MET A 1 70 ? 3.048 6.231 7.426 1.00 94.94 70 MET A O 1
ATOM 571 N N . LEU A 1 71 ? 1.996 4.500 8.393 1.00 93.25 71 LEU A N 1
ATOM 572 C CA . LEU A 1 71 ? 2.666 3.455 7.619 1.00 93.25 71 LEU A CA 1
ATOM 573 C C . LEU A 1 71 ? 2.367 3.594 6.118 1.00 93.25 71 LEU A C 1
ATOM 575 O O . LEU A 1 71 ? 3.285 3.484 5.306 1.00 93.25 71 LEU A O 1
ATOM 579 N N . VAL A 1 72 ? 1.112 3.860 5.738 1.00 93.88 72 VAL A N 1
ATOM 580 C CA . VAL A 1 72 ? 0.712 3.923 4.323 1.00 93.88 72 VAL A CA 1
ATOM 581 C C . VAL A 1 72 ? 1.407 5.055 3.552 1.00 93.88 72 VAL A C 1
ATOM 583 O O . VAL A 1 72 ? 1.648 4.917 2.354 1.00 93.88 72 VAL A O 1
ATOM 586 N N . LEU A 1 73 ? 1.833 6.129 4.231 1.00 93.81 73 LEU A N 1
ATOM 587 C CA . LEU A 1 73 ? 2.585 7.232 3.616 1.00 93.81 73 LEU A CA 1
ATOM 588 C C . LEU A 1 73 ? 3.895 6.766 2.966 1.00 93.81 73 LEU A C 1
ATOM 590 O O . LEU A 1 73 ? 4.310 7.335 1.955 1.00 93.81 73 LEU A O 1
ATOM 594 N N . LEU A 1 74 ? 4.532 5.723 3.508 1.00 93.06 74 LEU A N 1
ATOM 595 C CA . LEU A 1 74 ? 5.746 5.150 2.924 1.00 93.06 74 LEU A CA 1
ATOM 596 C C . LEU A 1 74 ? 5.468 4.512 1.555 1.00 93.06 74 LEU A C 1
ATOM 598 O O . LEU A 1 74 ? 6.237 4.734 0.625 1.00 93.06 74 LEU A O 1
ATOM 602 N N . TYR A 1 75 ? 4.342 3.809 1.409 1.00 92.31 75 TYR A N 1
ATOM 603 C CA . TYR A 1 75 ? 3.919 3.191 0.143 1.00 92.31 75 TYR A CA 1
ATOM 604 C C . TYR A 1 75 ? 3.465 4.243 -0.868 1.00 92.31 75 TYR A C 1
ATOM 606 O O . TYR A 1 75 ? 3.805 4.170 -2.042 1.00 92.31 75 TYR A O 1
ATOM 614 N N . ILE A 1 76 ? 2.758 5.285 -0.416 1.00 93.62 76 ILE A N 1
ATOM 615 C CA . ILE A 1 76 ? 2.400 6.415 -1.286 1.00 93.62 76 ILE A CA 1
ATOM 616 C C . ILE A 1 76 ? 3.669 7.076 -1.835 1.00 93.62 76 ILE A C 1
ATOM 618 O O . ILE A 1 76 ? 3.755 7.341 -3.033 1.00 93.62 76 ILE A O 1
ATOM 622 N N . THR A 1 77 ? 4.657 7.322 -0.970 1.00 94.00 77 THR A N 1
ATOM 623 C CA . THR A 1 77 ? 5.931 7.938 -1.363 1.00 94.00 77 THR A CA 1
ATOM 624 C C . THR A 1 77 ? 6.692 7.053 -2.342 1.00 94.00 77 THR A C 1
ATOM 626 O O . THR A 1 77 ? 7.201 7.557 -3.340 1.00 94.00 77 THR A O 1
ATOM 629 N N . GLU A 1 78 ? 6.745 5.743 -2.098 1.00 91.06 78 GLU A N 1
ATOM 630 C CA . GLU A 1 78 ? 7.354 4.800 -3.031 1.00 91.06 78 GLU A CA 1
ATOM 631 C C . GLU A 1 78 ? 6.665 4.851 -4.399 1.00 91.06 78 GLU A C 1
ATOM 633 O O . GLU A 1 78 ? 7.330 5.141 -5.393 1.00 91.06 78 GLU A O 1
ATOM 638 N N . GLY A 1 79 ? 5.346 4.656 -4.462 1.00 90.12 79 GLY A N 1
ATOM 639 C CA . GLY A 1 79 ? 4.601 4.730 -5.718 1.00 90.12 79 GLY A CA 1
ATOM 640 C C . GLY A 1 79 ? 4.821 6.058 -6.456 1.00 90.12 79 GLY A C 1
ATOM 641 O O . GLY A 1 79 ? 5.078 6.062 -7.658 1.00 90.12 79 GLY A O 1
ATOM 642 N N . LEU A 1 80 ? 4.851 7.189 -5.744 1.00 92.69 80 LEU A N 1
ATOM 643 C CA . LEU A 1 80 ? 5.112 8.501 -6.349 1.00 92.69 80 LEU A CA 1
ATOM 644 C C . LEU A 1 80 ? 6.524 8.627 -6.929 1.00 92.69 80 LEU A C 1
ATOM 646 O O . LEU A 1 80 ? 6.689 9.190 -8.007 1.00 92.69 80 LEU A O 1
ATOM 650 N N . VAL A 1 81 ? 7.546 8.107 -6.247 1.00 91.50 81 VAL A N 1
ATOM 651 C CA . VAL A 1 81 ? 8.927 8.129 -6.760 1.00 91.50 81 VAL A CA 1
ATOM 652 C C . VAL A 1 81 ? 9.064 7.221 -7.983 1.00 91.50 81 VAL A C 1
ATOM 654 O O . VAL A 1 81 ? 9.806 7.530 -8.916 1.00 91.50 81 VAL A O 1
ATOM 657 N N . ARG A 1 82 ? 8.321 6.114 -8.004 1.00 87.56 82 ARG A N 1
ATOM 658 C CA . ARG A 1 82 ? 8.414 5.076 -9.037 1.00 87.56 82 ARG A CA 1
ATOM 659 C C . ARG A 1 82 ? 7.486 5.301 -10.222 1.00 87.56 82 ARG A C 1
ATOM 661 O O . ARG A 1 82 ? 7.627 4.631 -11.240 1.00 87.56 82 ARG A O 1
ATOM 668 N N . ILE A 1 83 ? 6.606 6.298 -10.150 1.00 90.94 83 ILE A N 1
ATOM 669 C CA . ILE A 1 83 ? 5.729 6.689 -11.259 1.00 90.94 83 ILE A CA 1
ATOM 670 C C . ILE A 1 83 ? 6.504 7.227 -12.471 1.00 90.94 83 ILE A C 1
ATOM 672 O O . ILE A 1 83 ? 5.948 7.365 -13.550 1.00 90.94 83 ILE A O 1
ATOM 676 N N . LEU A 1 84 ? 7.787 7.554 -12.310 1.00 88.38 84 LEU A N 1
ATOM 677 C CA . LEU A 1 84 ? 8.654 7.979 -13.411 1.00 88.38 84 LEU A CA 1
ATOM 678 C C . LEU A 1 84 ? 9.353 6.798 -14.104 1.00 88.38 84 LEU A C 1
ATOM 680 O O . LEU A 1 84 ? 10.051 6.999 -15.099 1.00 88.38 84 LEU A O 1
ATOM 684 N N . GLU A 1 85 ? 9.192 5.572 -13.597 1.00 86.50 85 GLU A N 1
ATOM 685 C CA . GLU A 1 85 ? 9.715 4.375 -14.250 1.00 86.50 85 GLU A CA 1
ATOM 686 C C . GLU A 1 85 ? 8.935 4.056 -15.538 1.00 86.50 85 GLU A C 1
ATOM 688 O O . GLU A 1 85 ? 7.755 4.374 -15.686 1.00 86.50 85 GLU A O 1
ATOM 693 N N . THR A 1 86 ? 9.598 3.411 -16.498 1.00 84.56 86 THR A N 1
ATOM 694 C CA . THR A 1 86 ? 9.001 3.085 -17.802 1.00 84.56 86 THR A CA 1
ATOM 695 C C . THR A 1 86 ? 8.374 1.688 -17.817 1.00 84.56 86 THR A C 1
ATOM 697 O O . THR A 1 86 ? 8.738 0.804 -17.041 1.00 84.56 86 THR A O 1
ATOM 700 N N . GLY A 1 87 ? 7.421 1.471 -18.728 1.00 85.62 87 GLY A N 1
ATOM 701 C CA . GLY A 1 87 ? 6.786 0.167 -18.933 1.00 85.62 87 GLY A CA 1
ATOM 702 C C . GLY A 1 87 ? 5.776 -0.196 -17.842 1.00 85.62 87 GLY A C 1
ATOM 703 O O . GLY A 1 87 ? 5.013 0.645 -17.375 1.00 85.62 87 GLY A O 1
ATOM 704 N N . THR A 1 88 ? 5.740 -1.471 -17.451 1.00 84.38 88 THR A N 1
ATOM 705 C CA . THR A 1 88 ? 4.738 -2.013 -16.516 1.00 84.38 88 THR A CA 1
ATOM 706 C C . THR A 1 88 ? 4.868 -1.446 -15.096 1.00 84.38 88 THR A C 1
ATOM 708 O O . THR A 1 88 ? 3.873 -1.370 -14.378 1.00 84.38 88 THR A O 1
ATOM 711 N N . ASN A 1 89 ? 6.060 -0.978 -14.704 1.00 85.44 89 ASN A N 1
ATOM 712 C CA . ASN A 1 89 ? 6.298 -0.381 -13.384 1.00 85.44 89 ASN A CA 1
ATOM 713 C C . ASN A 1 89 ? 5.489 0.898 -13.154 1.00 85.44 89 ASN A C 1
ATOM 715 O O . ASN A 1 89 ? 5.014 1.102 -12.042 1.00 85.44 89 ASN A O 1
ATOM 719 N N . PHE A 1 90 ? 5.253 1.698 -14.200 1.00 88.88 90 PHE A N 1
ATOM 720 C CA . PHE A 1 90 ? 4.402 2.888 -14.125 1.00 88.88 90 PHE A CA 1
ATOM 721 C C . PHE A 1 90 ? 3.006 2.558 -13.585 1.00 88.88 90 PHE A C 1
ATOM 723 O O . PHE A 1 90 ? 2.514 3.199 -12.659 1.00 88.88 90 PHE A O 1
ATOM 730 N N . TRP A 1 91 ? 2.369 1.534 -14.159 1.00 89.12 91 TRP A N 1
ATOM 731 C CA . TRP A 1 91 ? 1.004 1.153 -13.805 1.00 89.12 91 TRP A CA 1
ATOM 732 C C . TRP A 1 91 ? 0.914 0.610 -12.384 1.00 89.12 91 TRP A C 1
ATOM 734 O O . TRP A 1 91 ? -0.021 0.945 -11.663 1.00 89.12 91 TRP A O 1
ATOM 744 N N . MET A 1 92 ? 1.901 -0.186 -11.972 1.00 90.19 92 MET A N 1
ATOM 745 C CA . MET A 1 92 ? 1.969 -0.718 -10.612 1.00 90.19 92 MET A CA 1
ATOM 746 C C . MET A 1 92 ? 2.198 0.394 -9.585 1.00 90.19 92 MET A C 1
ATOM 748 O O . MET A 1 92 ? 1.507 0.431 -8.571 1.00 90.19 92 MET A O 1
ATOM 752 N N . ALA A 1 93 ? 3.085 1.345 -9.889 1.00 91.50 93 ALA A N 1
ATOM 753 C CA . ALA A 1 93 ? 3.342 2.517 -9.060 1.00 91.50 93 ALA A CA 1
ATOM 754 C C . ALA A 1 93 ? 2.094 3.404 -8.920 1.00 91.50 93 ALA A C 1
ATOM 756 O O . ALA A 1 93 ? 1.722 3.782 -7.811 1.00 91.50 93 ALA A O 1
ATOM 757 N N . ALA A 1 94 ? 1.394 3.674 -10.027 1.00 92.19 94 ALA A N 1
ATOM 758 C CA . ALA A 1 94 ? 0.152 4.441 -10.016 1.00 92.19 94 ALA A CA 1
ATOM 759 C C . ALA A 1 94 ? -0.952 3.748 -9.197 1.00 92.19 94 ALA A C 1
ATOM 761 O O . ALA A 1 94 ? -1.675 4.410 -8.448 1.00 92.19 94 ALA A O 1
ATOM 762 N N . LEU A 1 95 ? -1.067 2.419 -9.307 1.00 93.69 95 LEU A N 1
ATOM 763 C CA . LEU A 1 95 ? -2.029 1.629 -8.539 1.00 93.69 95 LEU A CA 1
ATOM 764 C C . LEU A 1 95 ? -1.676 1.640 -7.043 1.00 93.69 95 LEU A C 1
ATOM 766 O O . LEU A 1 95 ? -2.556 1.883 -6.220 1.00 93.69 95 LEU A O 1
ATOM 770 N N . GLU A 1 96 ? -0.397 1.477 -6.689 1.00 93.38 96 GLU A N 1
ATOM 771 C CA . GLU A 1 96 ? 0.086 1.558 -5.303 1.00 93.38 96 GLU A CA 1
ATOM 772 C C . GLU A 1 96 ? -0.230 2.927 -4.683 1.00 93.38 96 GLU A C 1
ATOM 774 O O . GLU A 1 96 ? -0.812 2.998 -3.600 1.00 93.38 96 GLU A O 1
ATOM 779 N N . THR A 1 97 ? 0.050 4.023 -5.397 1.00 94.69 97 THR A N 1
ATOM 780 C CA . THR A 1 97 ? -0.273 5.384 -4.941 1.00 94.69 97 THR A CA 1
ATOM 781 C C . THR A 1 97 ? -1.779 5.599 -4.768 1.00 94.69 97 THR A C 1
ATOM 783 O O . THR A 1 97 ? -2.207 6.191 -3.771 1.00 94.69 97 THR A O 1
ATOM 786 N N . ALA A 1 98 ? -2.598 5.124 -5.710 1.00 95.31 98 ALA A N 1
ATOM 787 C CA . ALA A 1 98 ? -4.049 5.288 -5.658 1.00 95.31 98 ALA A CA 1
ATOM 788 C C . ALA A 1 98 ? -4.672 4.519 -4.481 1.00 95.31 98 ALA A C 1
ATOM 790 O O . ALA A 1 98 ? -5.429 5.099 -3.699 1.00 95.31 98 ALA A O 1
ATOM 791 N N . VAL A 1 99 ? -4.315 3.241 -4.311 1.00 94.88 99 VAL A N 1
ATOM 792 C CA . VAL A 1 99 ? -4.815 2.415 -3.200 1.00 94.88 99 VAL A CA 1
ATOM 793 C C . VAL A 1 99 ? -4.275 2.923 -1.862 1.00 94.88 99 VAL A C 1
ATOM 795 O O . VAL A 1 99 ? -5.029 3.000 -0.894 1.00 94.88 99 VAL A O 1
ATOM 798 N N . GLY A 1 100 ? -3.013 3.361 -1.810 1.00 94.12 100 GLY A N 1
ATOM 799 C CA . GLY A 1 100 ? -2.424 3.989 -0.627 1.00 94.12 100 GLY A CA 1
ATOM 800 C C . GLY A 1 100 ? -3.166 5.245 -0.185 1.00 94.12 100 GLY A C 1
ATOM 801 O O . GLY A 1 100 ? -3.464 5.409 0.996 1.00 94.12 100 GLY A O 1
ATOM 802 N N . THR A 1 101 ? -3.540 6.104 -1.131 1.00 94.81 101 THR A N 1
ATOM 803 C CA . THR A 1 101 ? -4.293 7.329 -0.828 1.00 94.81 101 THR A CA 1
ATOM 804 C C . THR A 1 101 ? -5.704 7.005 -0.342 1.00 94.81 101 THR A C 1
ATOM 806 O O . THR A 1 101 ? -6.185 7.614 0.611 1.00 94.81 101 THR A O 1
ATOM 809 N N . LEU A 1 102 ? -6.358 6.007 -0.940 1.00 94.31 102 LEU A N 1
ATOM 810 C CA . LEU A 1 102 ? -7.666 5.535 -0.492 1.00 94.31 102 LEU A CA 1
ATOM 811 C C . LEU A 1 102 ? -7.603 4.977 0.941 1.00 94.31 102 LEU A C 1
ATOM 813 O O . LEU A 1 102 ? -8.452 5.321 1.762 1.00 94.31 102 LEU A O 1
ATOM 817 N N . ALA A 1 103 ? -6.571 4.190 1.257 1.00 92.69 103 ALA A N 1
ATOM 818 C CA . ALA A 1 103 ? -6.307 3.676 2.601 1.00 92.69 103 ALA A CA 1
ATOM 819 C C . ALA A 1 103 ? -5.961 4.772 3.625 1.00 92.69 103 ALA A C 1
ATOM 821 O O . ALA A 1 103 ? -6.181 4.575 4.813 1.00 92.69 103 ALA A O 1
ATOM 822 N N . PHE A 1 104 ? -5.403 5.905 3.190 1.00 93.50 104 PHE A N 1
ATOM 823 C CA . PHE A 1 104 ? -5.103 7.041 4.064 1.00 93.50 104 PHE A CA 1
ATOM 824 C C . PHE A 1 104 ? -6.349 7.871 4.407 1.00 93.50 104 PHE A C 1
ATOM 826 O O . PHE A 1 104 ? -6.444 8.426 5.499 1.00 93.50 104 PHE A O 1
ATOM 833 N N . VAL A 1 105 ? -7.290 7.983 3.465 1.00 92.75 105 VAL A N 1
ATOM 834 C CA . VAL A 1 105 ? -8.507 8.796 3.619 1.00 92.75 105 VAL A CA 1
ATOM 835 C C . VAL A 1 105 ? -9.601 8.077 4.421 1.00 92.75 105 VAL A C 1
ATOM 837 O O . VAL A 1 105 ? -10.387 8.750 5.090 1.00 92.75 105 VAL A O 1
ATOM 840 N N . CYS A 1 106 ? -9.678 6.744 4.338 1.00 87.81 106 CYS A N 1
ATOM 841 C CA . CYS A 1 106 ? -10.717 5.922 4.979 1.00 87.81 106 CYS A CA 1
ATOM 842 C C . CYS A 1 106 ? -10.285 5.394 6.353 1.00 87.81 106 CYS A C 1
ATOM 844 O O . CYS A 1 106 ? -11.169 5.291 7.237 1.00 87.81 106 CYS A O 1
#

Secondary structure (DSSP, 8-state):
-GGGTTTS-HHHHHHHHHHHHHHHHHHHIIIII--SSTT--GGGGGHHHHHHHHHHHHHT-HHHHHHHHHHHHHHHHHHHHHTTS-THHHHHHHHHHHHHHHHHH-